Protein AF-A0A9P7C1N6-F1 (afdb_monomer_lite)

Foldseek 3Di:
DQDDPLQVVLLVCCPPPPCNLVSLVVLLQHPHCPPVLVSLVVVVVVPRPSSVSSVVSVVVVCNPVVDDDDDPDDDDDDPDFPDDDDVCLQQNPVCVVCVVVPVVRRVSRNCDDDPRGDGDD

InterPro domains:
  IPR015928 Aconitase/3-isopropylmalate dehydratase, swivel [G3DSA:3.20.19.10] (70-120)
  IPR015929 Aconitase B, swivel [PF06434] (76-116)
  IPR015933 Aconitase B, HEAT-like domain [PF11791] (1-64)
  IPR036288 Aconitase B, HEAT-like domain superfamily [G3DSA:1.25.40.310] (1-69)
  IPR036288 Aconitase B, HEAT-like domain superfamily [SSF74778] (1-68)

Structure (mmCIF, N/CA/C/O backbone):
data_AF-A0A9P7C1N6-F1
#
_entry.id   AF-A0A9P7C1N6-F1
#
loop_
_atom_site.group_PDB
_atom_site.id
_atom_site.type_symbol
_atom_site.label_atom_id
_atom_site.label_alt_id
_atom_site.label_comp_id
_atom_site.label_asym_id
_atom_site.label_entity_id
_atom_site.label_seq_id
_atom_site.pdbx_PDB_ins_code
_atom_site.Cartn_x
_atom_site.Cartn_y
_atom_site.Cartn_z
_atom_site.occupancy
_atom_site.B_iso_or_equiv
_atom_site.auth_seq_id
_atom_site.auth_comp_id
_atom_site.auth_asym_id
_atom_site.auth_atom_id
_atom_site.pdbx_PDB_model_num
ATOM 1 N N . MET A 1 1 ? -9.278 -3.013 -1.157 1.00 82.44 1 MET A N 1
ATOM 2 C CA . MET A 1 1 ? -9.150 -1.550 -1.360 1.00 82.44 1 MET A CA 1
ATOM 3 C C . MET A 1 1 ? -8.141 -1.033 -0.348 1.00 82.44 1 MET A C 1
ATOM 5 O O . MET A 1 1 ? -8.154 -1.534 0.767 1.00 82.44 1 MET A O 1
ATOM 9 N N . LEU A 1 2 ? -7.248 -0.119 -0.735 1.00 89.44 2 LEU A N 1
ATOM 10 C CA . LEU A 1 2 ? -6.113 0.310 0.104 1.00 89.44 2 LEU A CA 1
ATOM 11 C C . LEU A 1 2 ? -6.504 1.304 1.214 1.00 89.44 2 LEU A C 1
ATOM 13 O O . LEU A 1 2 ? -5.806 1.405 2.217 1.00 89.44 2 LEU A O 1
ATOM 17 N N . GLY A 1 3 ? -7.607 2.031 1.021 1.00 93.56 3 GLY A N 1
ATOM 18 C CA . GLY A 1 3 ? -8.094 3.103 1.887 1.00 93.56 3 GLY A CA 1
ATOM 19 C C . GLY A 1 3 ? -9.099 3.998 1.158 1.00 93.56 3 GLY A C 1
ATOM 20 O O . GLY A 1 3 ? -9.383 3.787 -0.025 1.00 93.56 3 GLY A O 1
ATOM 21 N N . GLY A 1 4 ? -9.621 5.009 1.857 1.00 95.19 4 GLY A N 1
ATOM 22 C CA . GLY A 1 4 ? -10.647 5.919 1.341 1.00 95.19 4 GLY A CA 1
ATOM 23 C C . GLY A 1 4 ? -12.062 5.416 1.633 1.00 95.19 4 GLY A C 1
ATOM 24 O O . GLY A 1 4 ? -12.394 5.125 2.780 1.00 95.19 4 GLY A O 1
ATOM 25 N N . TYR A 1 5 ? -12.908 5.295 0.604 1.00 96.00 5 TYR A N 1
ATOM 26 C CA . TYR A 1 5 ? -14.340 4.995 0.766 1.00 96.00 5 TYR A CA 1
ATOM 27 C C . TYR A 1 5 ? -14.656 3.653 1.442 1.00 96.00 5 TYR A C 1
ATOM 29 O O . TYR A 1 5 ? -15.775 3.462 1.907 1.00 96.00 5 TYR A O 1
ATOM 37 N N . ASN A 1 6 ? -13.700 2.723 1.520 1.00 96.06 6 ASN A N 1
ATOM 38 C CA . ASN A 1 6 ? -13.892 1.459 2.232 1.00 96.06 6 ASN A CA 1
ATOM 39 C C . ASN A 1 6 ? -13.706 1.570 3.750 1.00 96.06 6 ASN A C 1
ATOM 41 O O . ASN A 1 6 ? -14.155 0.675 4.457 1.00 96.06 6 ASN A O 1
ATOM 45 N N . VAL A 1 7 ? -13.056 2.619 4.262 1.00 97.44 7 VAL A N 1
ATOM 46 C CA . VAL A 1 7 ? -12.697 2.701 5.687 1.00 97.44 7 VAL A CA 1
ATOM 47 C C . VAL A 1 7 ? -13.939 2.891 6.555 1.00 97.44 7 VAL A C 1
ATOM 49 O O . VAL A 1 7 ? -14.183 2.078 7.441 1.00 97.44 7 VAL A O 1
ATOM 52 N N . ALA A 1 8 ? -14.773 3.894 6.265 1.00 96.81 8 ALA A N 1
ATOM 53 C CA . ALA A 1 8 ? -15.963 4.171 7.072 1.00 96.81 8 ALA A CA 1
ATOM 54 C C . ALA A 1 8 ? -16.950 2.980 7.143 1.00 96.81 8 ALA A C 1
ATOM 56 O O . ALA A 1 8 ? -17.354 2.630 8.253 1.00 96.81 8 ALA A O 1
ATOM 57 N N . PRO A 1 9 ? -17.285 2.281 6.034 1.00 97.38 9 PRO A N 1
ATOM 58 C CA . PRO A 1 9 ? -18.094 1.063 6.102 1.00 97.38 9 PRO A CA 1
ATOM 59 C C . PRO A 1 9 ? -17.465 -0.038 6.963 1.00 97.38 9 PRO A C 1
ATOM 61 O O . PRO A 1 9 ? -18.162 -0.670 7.751 1.00 97.38 9 PRO A O 1
ATOM 64 N N . LEU A 1 10 ? -16.149 -0.259 6.862 1.00 98.12 10 LEU A N 1
ATOM 65 C CA . LEU A 1 10 ? -15.470 -1.267 7.680 1.00 98.12 10 LEU A CA 1
ATOM 66 C C . LEU A 1 10 ? -15.534 -0.928 9.174 1.00 98.12 10 LEU A C 1
ATOM 68 O O . LEU A 1 10 ? -15.764 -1.819 9.986 1.00 98.12 10 LEU A O 1
ATOM 72 N N . VAL A 1 11 ? -15.377 0.346 9.542 1.00 98.00 11 VAL A N 1
ATOM 73 C CA . VAL A 1 11 ? -15.493 0.791 10.939 1.00 98.00 11 VAL A CA 1
ATOM 74 C C . VAL A 1 11 ? -16.923 0.621 11.457 1.00 98.00 11 VAL A C 1
ATOM 76 O O . VAL A 1 11 ? -17.115 0.130 12.568 1.00 98.00 11 VAL A O 1
ATOM 79 N N . GLN A 1 12 ? -17.935 0.975 10.659 1.00 97.50 12 GLN A N 1
ATOM 80 C CA . GLN A 1 12 ? -19.347 0.804 11.027 1.00 97.50 12 GLN A CA 1
ATOM 81 C C . GLN A 1 12 ? -19.710 -0.665 11.265 1.00 97.50 12 GLN A C 1
ATOM 83 O O . GLN A 1 12 ? -20.438 -0.974 12.204 1.00 97.50 12 GLN A O 1
ATOM 88 N N . LEU A 1 13 ? -19.163 -1.572 10.454 1.00 98.31 13 LEU A N 1
ATOM 89 C CA . LEU A 1 13 ? -19.441 -3.004 10.541 1.00 98.31 13 LEU A CA 1
ATOM 90 C C . LEU A 1 13 ? -18.743 -3.705 11.714 1.00 98.31 13 LEU A C 1
ATOM 92 O O . LEU A 1 13 ? -19.027 -4.874 11.946 1.00 98.31 13 LEU A O 1
ATOM 96 N N . LEU A 1 14 ? -17.873 -3.039 12.484 1.00 98.25 14 LEU A N 1
ATOM 97 C CA . LEU A 1 14 ? -17.190 -3.663 13.628 1.00 98.25 14 LEU A CA 1
ATOM 98 C C . LEU A 1 14 ? -18.151 -4.218 14.693 1.00 98.25 14 LEU A C 1
ATOM 100 O O . LEU A 1 14 ? -17.780 -5.153 15.407 1.00 98.25 14 LEU A O 1
ATOM 104 N N . ASP A 1 15 ? -19.356 -3.658 14.814 1.00 96.19 15 ASP A N 1
ATOM 105 C CA . ASP A 1 15 ? -20.389 -4.117 15.757 1.00 96.19 15 ASP A CA 1
ATOM 106 C C . ASP A 1 15 ? -21.302 -5.210 15.166 1.00 96.19 15 ASP A C 1
ATOM 108 O O . ASP A 1 15 ? -22.145 -5.757 15.875 1.00 96.19 15 ASP A O 1
ATOM 112 N N . ASP A 1 16 ? -21.166 -5.531 13.876 1.00 98.12 16 ASP A N 1
ATOM 113 C CA . ASP A 1 16 ? -22.036 -6.495 13.206 1.00 98.12 16 ASP A CA 1
ATOM 114 C C . ASP A 1 16 ? -21.699 -7.936 13.619 1.00 98.12 16 ASP A C 1
ATOM 116 O O . ASP A 1 16 ? -20.553 -8.384 13.525 1.00 98.12 16 ASP A O 1
ATOM 120 N N . ALA A 1 17 ? -22.713 -8.692 14.043 1.00 96.50 17 ALA A N 1
ATOM 121 C CA . ALA A 1 17 ? -22.540 -10.058 14.537 1.00 96.50 17 ALA A CA 1
ATOM 122 C C . ALA A 1 17 ? -22.115 -11.061 13.449 1.00 96.50 17 ALA A C 1
ATOM 124 O O . ALA A 1 17 ? -21.509 -12.084 13.761 1.00 96.50 17 ALA A O 1
ATOM 125 N N . SER A 1 18 ? -22.440 -10.791 12.184 1.00 97.56 18 SER A N 1
ATOM 126 C CA . SER A 1 18 ? -22.167 -11.687 11.059 1.00 97.56 18 SER A CA 1
ATOM 127 C C . SER A 1 18 ? -20.845 -11.370 10.361 1.00 97.56 18 SER A C 1
ATOM 129 O O . SER A 1 18 ? -20.115 -12.286 9.980 1.00 97.56 18 SER A O 1
ATOM 131 N N . VAL A 1 19 ? -20.512 -10.083 10.216 1.00 98.06 19 VAL A N 1
ATOM 132 C CA . VAL A 1 19 ? -19.356 -9.633 9.424 1.00 98.06 19 VAL A CA 1
ATOM 133 C C . VAL A 1 19 ? -18.341 -8.798 10.204 1.00 98.06 19 VAL A C 1
ATOM 135 O O . VAL A 1 19 ? -17.304 -8.450 9.641 1.00 98.06 19 VAL A O 1
ATOM 138 N N . GLY A 1 20 ? -18.549 -8.523 11.494 1.00 98.19 20 GLY A N 1
ATOM 139 C CA . GLY A 1 20 ? -17.650 -7.672 12.281 1.00 98.19 20 GLY A CA 1
ATOM 140 C C . GLY A 1 20 ? -16.222 -8.199 12.386 1.00 98.19 20 GLY A C 1
ATOM 141 O O . GLY A 1 20 ? -15.268 -7.432 12.256 1.00 98.19 20 GLY A O 1
ATOM 142 N N . THR A 1 21 ? -16.039 -9.517 12.494 1.00 98.25 21 THR A N 1
ATOM 143 C CA . THR A 1 21 ? -14.700 -10.132 12.455 1.00 98.25 21 THR A CA 1
ATOM 144 C C . THR A 1 21 ? -14.043 -9.994 11.078 1.00 98.25 21 THR A C 1
ATOM 146 O O . THR A 1 21 ? -12.834 -9.783 10.983 1.00 98.25 21 THR A O 1
ATOM 149 N N . ILE A 1 22 ? -14.823 -10.067 9.995 1.00 98.25 22 ILE A N 1
ATOM 150 C CA . ILE A 1 22 ? -14.318 -9.864 8.630 1.00 98.25 22 ILE A CA 1
ATOM 151 C C . ILE A 1 22 ? -13.887 -8.402 8.455 1.00 98.25 22 ILE A C 1
ATOM 153 O O . ILE A 1 22 ? -12.796 -8.139 7.947 1.00 98.25 22 ILE A O 1
ATOM 157 N N . ALA A 1 23 ? -14.704 -7.460 8.934 1.00 98.25 23 ALA A N 1
ATOM 158 C CA . ALA A 1 23 ? -14.400 -6.036 8.900 1.00 98.25 23 ALA A CA 1
ATOM 159 C C . ALA A 1 23 ? -13.128 -5.709 9.700 1.00 98.25 23 ALA A C 1
ATOM 161 O O . ALA A 1 23 ? -12.234 -5.031 9.190 1.00 98.25 23 ALA A O 1
ATOM 162 N N . ALA A 1 24 ? -12.996 -6.279 10.903 1.00 98.31 24 ALA A N 1
ATOM 163 C CA . ALA A 1 24 ? -11.797 -6.169 11.727 1.00 98.31 24 ALA A CA 1
ATOM 164 C C . ALA A 1 24 ? -10.553 -6.679 10.994 1.00 98.31 24 ALA A C 1
ATOM 166 O O . ALA A 1 24 ? -9.559 -5.967 10.906 1.00 98.31 24 ALA A O 1
ATOM 167 N N . ASN A 1 25 ? -10.613 -7.873 10.397 1.00 97.62 25 ASN A N 1
ATOM 168 C CA . ASN A 1 25 ? -9.494 -8.435 9.635 1.00 97.62 25 ASN A CA 1
ATOM 169 C C . ASN A 1 25 ? -9.088 -7.560 8.438 1.00 97.62 25 ASN A C 1
ATOM 171 O O . ASN A 1 25 ? -7.904 -7.489 8.105 1.00 97.62 25 ASN A O 1
ATOM 175 N N . GLY A 1 26 ? -10.047 -6.872 7.810 1.00 97.12 26 GLY A N 1
ATOM 176 C CA . GLY A 1 26 ? -9.768 -5.856 6.796 1.00 97.12 26 GLY A CA 1
ATOM 177 C C . GLY A 1 26 ? -9.033 -4.640 7.370 1.00 97.12 26 GLY A C 1
ATOM 178 O O . GLY A 1 26 ? -8.003 -4.229 6.833 1.00 97.12 26 GLY A O 1
ATOM 179 N N . LEU A 1 27 ? -9.523 -4.087 8.484 1.00 98.00 27 LEU A N 1
ATOM 180 C CA . LEU A 1 27 ? -8.932 -2.912 9.138 1.00 98.00 27 LEU A CA 1
ATOM 181 C C . LEU A 1 27 ? -7.525 -3.174 9.685 1.00 98.00 27 LEU A C 1
ATOM 183 O O . LEU A 1 27 ? -6.651 -2.331 9.509 1.00 98.00 27 LEU A O 1
ATOM 187 N N . LYS A 1 28 ? -7.262 -4.360 10.247 1.00 97.81 28 LYS A N 1
ATOM 188 C CA . LYS A 1 28 ? -5.925 -4.774 10.717 1.00 97.81 28 LYS A CA 1
ATOM 189 C C . LYS A 1 28 ? -4.832 -4.615 9.654 1.00 97.81 28 LYS A C 1
ATOM 191 O O . LYS A 1 28 ? -3.692 -4.309 9.978 1.00 97.81 28 LYS A O 1
ATOM 196 N N . LYS A 1 29 ? -5.192 -4.787 8.377 1.00 95.75 29 LYS A N 1
ATOM 197 C CA . LYS A 1 29 ? -4.283 -4.689 7.221 1.00 95.75 29 LYS A CA 1
ATOM 198 C C . LYS A 1 29 ? -4.384 -3.360 6.463 1.00 95.75 29 LYS A C 1
ATOM 200 O O . LYS A 1 29 ? -3.719 -3.188 5.445 1.00 95.75 29 LYS A O 1
ATOM 205 N N . THR A 1 30 ? -5.236 -2.437 6.906 1.00 96.69 30 THR A N 1
ATOM 206 C CA . THR A 1 30 ? -5.453 -1.148 6.238 1.00 96.69 30 THR A CA 1
ATOM 207 C C . THR A 1 30 ? -4.570 -0.081 6.876 1.00 96.69 30 THR A C 1
ATOM 209 O O . THR A 1 30 ? -4.735 0.233 8.048 1.00 96.69 30 THR A O 1
ATOM 212 N N . LEU A 1 31 ? -3.650 0.498 6.100 1.00 95.56 31 LEU A N 1
ATOM 213 C CA . LEU A 1 31 ? -2.729 1.539 6.583 1.00 95.56 31 LEU A CA 1
ATOM 214 C C . LEU A 1 31 ? -3.322 2.947 6.478 1.00 95.56 31 LEU A C 1
ATOM 216 O O . LEU A 1 31 ? -3.076 3.810 7.314 1.00 95.56 31 LEU A O 1
ATOM 220 N N . LEU A 1 32 ? -4.120 3.185 5.437 1.00 96.75 32 LEU A N 1
ATOM 221 C CA . LEU A 1 32 ? -4.670 4.497 5.100 1.00 96.75 32 LEU A CA 1
ATOM 222 C C . LEU A 1 32 ? -5.957 4.784 5.893 1.00 96.75 32 LEU A C 1
ATOM 224 O O . LEU A 1 32 ? -7.004 5.065 5.308 1.00 96.75 32 LEU A O 1
ATOM 228 N N . VAL A 1 33 ? -5.886 4.647 7.222 1.00 95.06 33 VAL A N 1
ATOM 229 C CA . VAL A 1 33 ? -7.016 4.866 8.145 1.00 95.06 33 VAL A CA 1
ATOM 230 C C . VAL A 1 33 ? -7.123 6.308 8.641 1.00 95.06 33 VAL A C 1
ATOM 232 O O . VAL A 1 33 ? -8.232 6.752 8.913 1.00 95.06 33 VAL A O 1
ATOM 235 N N . PHE A 1 34 ? -6.012 7.054 8.688 1.00 94.38 34 PHE A N 1
ATOM 236 C CA . PHE A 1 34 ? -5.967 8.470 9.091 1.00 94.38 34 PHE A CA 1
ATOM 237 C C . PHE A 1 34 ? -6.835 8.752 10.336 1.00 94.38 34 PHE A C 1
ATOM 239 O O . PHE A 1 34 ? -6.733 8.026 11.324 1.00 94.38 34 PHE A O 1
ATOM 246 N N . ASP A 1 35 ? -7.708 9.759 10.284 1.00 95.88 35 ASP A N 1
ATOM 247 C CA . ASP A 1 35 ? -8.544 10.178 11.415 1.00 95.88 35 ASP A CA 1
ATOM 248 C C . ASP A 1 35 ? -9.575 9.122 11.844 1.00 95.88 35 ASP A C 1
ATOM 250 O O . ASP A 1 35 ? -9.969 9.098 13.009 1.00 95.88 35 ASP A O 1
ATOM 254 N N . ALA A 1 36 ? -9.947 8.179 10.964 1.00 96.12 36 ALA A N 1
ATOM 255 C CA . ALA A 1 36 ? -10.850 7.075 11.313 1.00 96.12 36 ALA A CA 1
ATOM 256 C C . ALA A 1 36 ? -10.236 6.109 12.346 1.00 96.12 36 ALA A C 1
ATOM 258 O O . ALA A 1 36 ? -10.931 5.259 12.906 1.00 96.12 36 ALA A O 1
ATOM 259 N N . PHE A 1 37 ? -8.939 6.250 12.645 1.00 97.81 37 PHE A N 1
ATOM 260 C CA . PHE A 1 37 ? -8.326 5.656 13.830 1.00 97.81 37 PHE A CA 1
ATOM 261 C C . PHE A 1 37 ? -9.108 5.996 15.108 1.00 97.81 37 PHE A C 1
ATOM 263 O O . PHE A 1 37 ? -9.320 5.118 15.947 1.00 97.81 37 PHE A O 1
ATOM 270 N N . HIS A 1 38 ? -9.559 7.246 15.258 1.00 98.00 38 HIS A N 1
ATOM 271 C CA . HIS A 1 38 ? -10.292 7.682 16.445 1.00 98.00 38 HIS A CA 1
ATOM 272 C C . HIS A 1 38 ? -11.649 6.988 16.564 1.00 98.00 38 HIS A C 1
ATOM 274 O O . HIS A 1 38 ? -11.995 6.545 17.655 1.00 98.00 38 HIS A O 1
ATOM 280 N N . ASP A 1 39 ? -12.350 6.761 15.455 1.00 97.88 39 ASP A N 1
ATOM 281 C CA . ASP A 1 39 ? -13.623 6.032 15.452 1.00 97.88 39 ASP A CA 1
ATOM 282 C C . ASP A 1 39 ? -13.449 4.580 15.938 1.00 97.88 39 ASP A C 1
ATOM 284 O O . ASP A 1 39 ? -14.242 4.062 16.731 1.00 97.88 39 ASP A O 1
ATOM 288 N N . VAL A 1 40 ? -12.371 3.913 15.504 1.00 98.12 40 VAL A N 1
ATOM 289 C CA . VAL A 1 40 ? -12.009 2.573 15.998 1.00 98.12 40 VAL A CA 1
ATOM 290 C C . VAL A 1 40 ? -11.641 2.631 17.481 1.00 98.12 40 VAL A C 1
ATOM 292 O O . VAL A 1 40 ? -12.059 1.772 18.261 1.00 98.12 40 VAL A O 1
ATOM 295 N N . GLN A 1 41 ? -10.900 3.661 17.898 1.00 98.38 41 GLN A N 1
ATOM 296 C CA . GLN A 1 41 ? -10.518 3.864 19.291 1.00 98.38 41 GLN A CA 1
ATOM 297 C C . GLN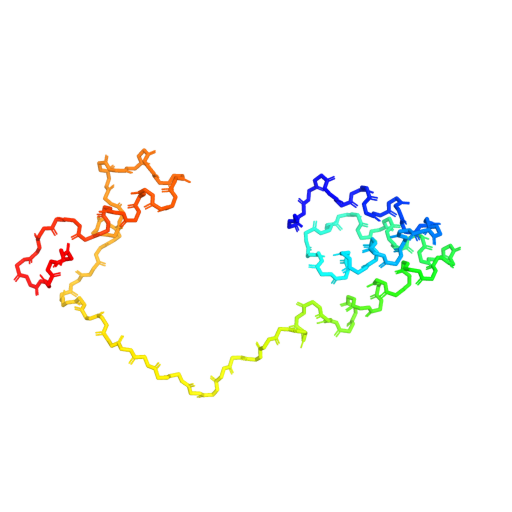 A 1 41 ? -11.727 4.064 20.211 1.00 98.38 41 GLN A C 1
ATOM 299 O O . GLN A 1 41 ? -11.776 3.486 21.298 1.00 98.38 41 GLN A O 1
ATOM 304 N N . GLU A 1 42 ? -12.702 4.864 19.795 1.00 98.38 42 GLU A N 1
ATOM 305 C CA . GLU A 1 42 ? -13.928 5.112 20.549 1.00 98.38 42 GLU A CA 1
ATOM 306 C C . GLU A 1 42 ? -14.760 3.839 20.698 1.00 98.38 42 GLU A C 1
ATOM 308 O O . GLU A 1 42 ? -15.160 3.500 21.814 1.00 98.38 42 GLU A O 1
ATOM 313 N N . LYS A 1 43 ? -14.928 3.060 19.622 1.00 98.25 43 LYS A N 1
ATOM 314 C CA . LYS A 1 43 ? -15.598 1.749 19.686 1.00 98.25 43 LYS A CA 1
ATOM 315 C C . LYS A 1 43 ? -14.882 0.774 20.619 1.00 98.25 43 LYS A C 1
ATOM 317 O O . LYS A 1 43 ? -15.530 0.071 21.394 1.00 98.25 43 LYS A O 1
ATOM 322 N N . ALA A 1 44 ? -13.551 0.746 20.592 1.00 98.38 44 ALA A N 1
ATOM 323 C CA . ALA A 1 44 ? -12.769 -0.097 21.492 1.00 98.38 44 ALA A CA 1
ATOM 324 C C . ALA A 1 44 ? -12.953 0.305 22.967 1.00 98.38 44 ALA A C 1
ATOM 326 O O . ALA A 1 44 ? -13.123 -0.565 23.825 1.00 98.38 44 ALA A O 1
ATOM 327 N N . LYS A 1 45 ? -12.976 1.616 23.261 1.00 98.25 45 LYS A N 1
ATOM 328 C CA . LYS A 1 45 ? -13.274 2.162 24.599 1.00 98.25 45 LYS A CA 1
ATOM 329 C C . LYS A 1 45 ? -14.706 1.859 25.047 1.00 98.25 45 LYS A C 1
ATOM 331 O O . LYS A 1 45 ? -14.927 1.642 26.233 1.00 98.25 45 LYS A O 1
ATOM 336 N N . ALA A 1 46 ? -15.651 1.793 24.111 1.00 98.12 46 ALA A N 1
ATOM 337 C CA . ALA A 1 46 ? -17.034 1.386 24.359 1.00 98.12 46 ALA A CA 1
ATOM 338 C C . ALA A 1 46 ? -17.211 -0.137 24.548 1.00 98.12 46 ALA A C 1
ATOM 340 O O . ALA A 1 46 ? -18.328 -0.595 24.776 1.00 98.12 46 ALA A O 1
ATOM 341 N N . GLY A 1 47 ? -16.131 -0.927 24.478 1.00 97.94 47 GLY A N 1
ATOM 342 C CA . GLY A 1 47 ? -16.154 -2.367 24.747 1.00 97.94 47 GLY A CA 1
ATOM 343 C C . GLY A 1 47 ? -16.332 -3.261 23.518 1.00 97.94 47 GLY A C 1
ATOM 344 O O . GLY A 1 47 ? -16.541 -4.463 23.678 1.00 97.94 47 GLY A O 1
ATOM 345 N N . ASN A 1 48 ? -16.236 -2.726 22.295 1.00 98.31 48 ASN A N 1
ATOM 346 C CA . ASN A 1 48 ? -16.273 -3.561 21.098 1.00 98.31 48 ASN A CA 1
ATOM 347 C C . ASN A 1 48 ? -14.990 -4.415 20.993 1.00 98.31 48 ASN A C 1
ATOM 349 O O . ASN A 1 48 ? -13.894 -3.894 20.766 1.00 98.31 48 ASN A O 1
ATOM 353 N N . ALA A 1 49 ? -15.142 -5.738 21.100 1.00 98.31 49 ALA A N 1
ATOM 354 C CA . ALA A 1 49 ? -14.035 -6.694 21.048 1.00 98.31 49 ALA A CA 1
ATOM 355 C C . ALA A 1 49 ? -13.293 -6.707 19.695 1.00 98.31 49 ALA A C 1
ATOM 357 O O . ALA A 1 49 ? -12.070 -6.839 19.660 1.00 98.31 49 ALA A O 1
ATOM 358 N N . ASN A 1 50 ? -14.005 -6.524 18.579 1.00 98.56 50 ASN A N 1
ATOM 359 C CA . ASN A 1 50 ? -13.398 -6.430 17.250 1.00 98.56 50 ASN A CA 1
ATOM 360 C C . ASN A 1 50 ? -12.506 -5.182 17.136 1.00 98.56 50 ASN A C 1
ATOM 362 O O . ASN A 1 50 ? -11.379 -5.275 16.658 1.00 98.56 50 ASN A O 1
ATOM 366 N N . ALA A 1 51 ? -12.972 -4.028 17.616 1.00 98.56 51 ALA A N 1
ATOM 367 C CA . ALA A 1 51 ? -12.226 -2.774 17.616 1.00 98.56 51 ALA A CA 1
ATOM 368 C C . ALA A 1 51 ? -10.979 -2.853 18.512 1.00 98.56 51 ALA A C 1
ATOM 370 O O . ALA A 1 51 ? -9.899 -2.429 18.105 1.00 98.56 51 ALA A O 1
ATOM 371 N N . GLN A 1 52 ? -11.094 -3.463 19.696 1.00 98.69 52 GLN A N 1
ATOM 372 C CA . GLN A 1 52 ? -9.945 -3.736 20.568 1.00 98.69 52 GLN A CA 1
ATOM 373 C C . GLN A 1 52 ? -8.910 -4.628 19.872 1.00 98.69 52 GLN A C 1
ATOM 375 O O . GLN A 1 52 ? -7.719 -4.322 19.895 1.00 98.69 52 GLN A O 1
ATOM 380 N N . ALA A 1 53 ? -9.359 -5.684 19.188 1.00 98.50 53 ALA A N 1
ATOM 381 C CA . ALA A 1 53 ? -8.477 -6.560 18.425 1.00 98.50 53 ALA A CA 1
ATOM 382 C C . ALA A 1 53 ? -7.797 -5.843 17.244 1.00 98.50 53 ALA A C 1
ATOM 384 O O . ALA A 1 53 ? -6.660 -6.173 16.911 1.00 98.50 53 ALA A O 1
ATOM 385 N N . VAL A 1 54 ? -8.467 -4.877 16.604 1.00 98.56 54 VAL A N 1
ATOM 386 C CA . VAL A 1 54 ? -7.861 -4.029 15.563 1.00 98.56 54 VAL A CA 1
ATOM 387 C C . VAL A 1 54 ? -6.755 -3.157 16.156 1.00 98.56 54 VAL A C 1
ATOM 389 O O . VAL A 1 54 ? -5.644 -3.170 15.635 1.00 98.56 54 VAL A O 1
ATOM 392 N N . LEU A 1 55 ? -7.019 -2.457 17.265 1.00 98.56 55 LEU A N 1
ATOM 393 C CA . LEU A 1 55 ? -6.004 -1.622 17.916 1.00 98.56 55 LEU A CA 1
ATOM 394 C C . LEU A 1 55 ? 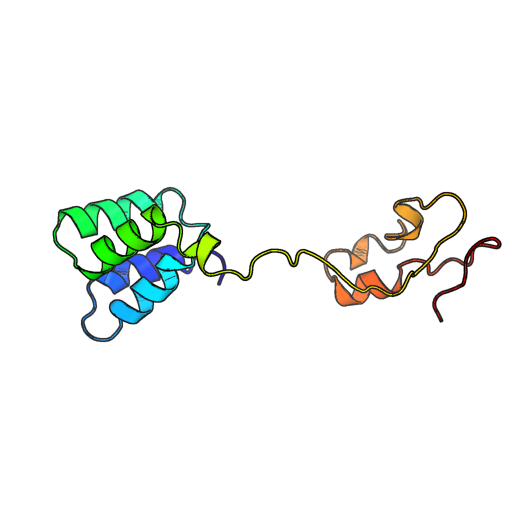-4.791 -2.433 18.374 1.00 98.56 55 LEU A C 1
ATOM 396 O O . LEU A 1 55 ? -3.663 -1.983 18.188 1.00 98.56 55 LEU A O 1
ATOM 400 N N . GLN A 1 56 ? -5.016 -3.620 18.944 1.00 98.62 56 GLN A N 1
ATOM 401 C CA . GLN A 1 56 ? -3.934 -4.498 19.384 1.00 98.62 56 GLN A CA 1
ATOM 402 C C . GLN A 1 56 ? -3.073 -4.951 18.199 1.00 98.62 56 GLN A C 1
ATOM 404 O O . GLN A 1 56 ? -1.860 -4.817 18.238 1.00 98.62 56 GLN A O 1
ATOM 409 N N . SER A 1 57 ? -3.700 -5.376 17.100 1.00 98.56 57 SER A N 1
ATOM 410 C CA . SER A 1 57 ? -3.004 -5.760 15.864 1.00 98.56 57 SER A CA 1
ATOM 411 C C . SER A 1 57 ? -2.164 -4.620 15.270 1.00 98.56 57 SER A C 1
ATOM 413 O O . SER A 1 57 ? -1.038 -4.836 14.819 1.00 98.56 57 SER A O 1
ATOM 415 N N . TRP A 1 58 ? -2.677 -3.384 15.298 1.00 98.25 58 TRP A N 1
ATOM 416 C CA . TRP A 1 58 ? -1.908 -2.210 14.881 1.00 98.25 58 TRP A CA 1
ATOM 417 C C . TRP A 1 58 ? -0.734 -1.915 15.820 1.00 98.25 58 TRP A C 1
ATOM 419 O O . TRP A 1 58 ? 0.347 -1.587 15.333 1.00 98.25 58 TRP A O 1
ATOM 429 N N . ALA A 1 59 ? -0.930 -2.052 17.136 1.00 98.25 59 ALA A N 1
ATOM 430 C CA . ALA A 1 59 ? 0.114 -1.859 18.143 1.00 98.25 59 ALA A CA 1
ATOM 431 C C . ALA A 1 59 ? 1.227 -2.917 18.043 1.00 98.25 59 ALA A C 1
ATOM 433 O O . ALA A 1 59 ? 2.403 -2.573 18.126 1.00 98.25 59 ALA A O 1
ATOM 434 N N . ASP A 1 60 ? 0.860 -4.170 17.771 1.00 98.44 60 ASP A N 1
ATOM 435 C CA . ASP A 1 60 ? 1.780 -5.292 17.531 1.00 98.44 60 ASP A CA 1
ATOM 436 C C . ASP A 1 60 ? 2.425 -5.240 16.133 1.00 98.44 60 ASP A C 1
ATOM 438 O O . ASP A 1 60 ? 3.226 -6.102 15.764 1.00 98.44 60 ASP A O 1
ATOM 442 N N . ALA A 1 61 ? 2.082 -4.214 15.347 1.00 97.94 61 ALA A N 1
ATOM 443 C CA . ALA A 1 61 ? 2.561 -3.985 13.995 1.00 97.94 61 ALA A CA 1
ATOM 444 C C . ALA A 1 61 ? 2.357 -5.194 13.064 1.00 97.94 61 ALA A C 1
ATOM 446 O O . ALA A 1 61 ? 3.174 -5.429 12.176 1.00 97.94 61 ALA A O 1
ATOM 447 N N . GLU A 1 62 ? 1.253 -5.938 13.210 1.00 97.69 62 GLU A N 1
ATOM 448 C CA . GLU A 1 62 ? 0.952 -7.113 12.369 1.00 97.69 62 GLU A CA 1
ATOM 449 C C . GLU A 1 62 ? 0.870 -6.760 10.873 1.00 97.69 62 GLU A C 1
ATOM 451 O O . GLU A 1 62 ? 1.165 -7.586 10.008 1.00 97.69 62 GLU A O 1
ATOM 456 N N . TRP A 1 63 ? 0.519 -5.510 10.549 1.00 95.69 63 TRP A N 1
ATOM 457 C CA . TRP A 1 63 ? 0.542 -4.977 9.184 1.00 95.69 63 TRP A CA 1
ATOM 458 C C . TRP A 1 63 ? 1.950 -4.949 8.566 1.00 95.69 63 TRP A C 1
ATOM 460 O O . TRP A 1 63 ? 2.079 -4.960 7.341 1.00 95.69 63 TRP A O 1
ATOM 470 N N . PHE A 1 64 ? 2.991 -4.912 9.402 1.00 96.56 64 PHE A N 1
ATOM 471 C CA . PHE A 1 64 ? 4.399 -4.935 9.022 1.00 96.56 64 PHE A CA 1
ATOM 472 C C . PHE A 1 64 ? 4.987 -6.339 9.189 1.00 96.56 64 PHE A C 1
ATOM 474 O O . PHE A 1 64 ? 5.470 -6.909 8.213 1.00 96.56 64 PHE A O 1
ATOM 481 N N . THR A 1 65 ? 4.887 -6.913 10.393 1.00 96.69 65 THR A N 1
ATOM 482 C CA . THR A 1 65 ? 5.495 -8.202 10.771 1.00 96.69 65 THR A CA 1
ATOM 483 C C . THR A 1 65 ? 4.849 -9.404 10.085 1.00 96.69 65 THR A C 1
ATOM 485 O O . THR A 1 65 ? 5.466 -10.460 9.987 1.00 96.69 65 THR A O 1
ATOM 488 N N . GLY A 1 66 ? 3.629 -9.252 9.562 1.00 94.44 66 GLY A N 1
ATOM 489 C CA . GLY A 1 66 ? 2.978 -10.269 8.740 1.00 94.44 66 GLY A CA 1
ATOM 490 C C . GLY A 1 66 ? 3.535 -10.384 7.317 1.00 94.44 66 GLY A C 1
ATOM 491 O O . GLY A 1 66 ? 3.186 -11.334 6.615 1.00 94.44 66 GLY A O 1
ATOM 492 N N . ASN A 1 67 ? 4.369 -9.440 6.864 1.00 94.69 67 ASN A N 1
ATOM 493 C CA . ASN A 1 67 ? 5.013 -9.530 5.555 1.00 94.69 67 ASN A CA 1
ATOM 494 C C . ASN A 1 67 ? 6.295 -10.373 5.635 1.00 94.69 67 ASN A C 1
ATOM 496 O O . ASN A 1 67 ? 6.971 -10.363 6.663 1.00 94.69 67 ASN A O 1
ATOM 500 N N . PRO A 1 68 ? 6.676 -11.064 4.547 1.00 95.94 68 PRO A N 1
ATOM 501 C CA . PRO A 1 68 ? 7.966 -11.735 4.476 1.00 95.94 68 PRO A CA 1
ATOM 502 C C . PRO A 1 68 ? 9.121 -10.755 4.704 1.00 95.94 68 PRO A C 1
ATOM 504 O O . PRO A 1 68 ? 9.126 -9.652 4.151 1.00 95.94 68 PRO A O 1
ATOM 507 N N . GLU A 1 69 ? 10.123 -11.177 5.473 1.00 96.25 69 GLU A N 1
ATOM 508 C CA . GLU A 1 69 ? 11.368 -10.423 5.607 1.00 96.25 69 GLU A CA 1
ATOM 509 C C . GLU A 1 69 ? 12.113 -10.343 4.268 1.00 96.25 69 GLU A C 1
ATOM 511 O O . GLU A 1 69 ? 12.004 -11.222 3.405 1.00 96.25 69 GLU A O 1
ATOM 516 N N . VAL A 1 70 ? 12.917 -9.289 4.103 1.00 95.81 70 VAL A N 1
ATOM 517 C CA . VAL A 1 70 ? 13.831 -9.189 2.962 1.00 95.81 70 VAL A CA 1
ATOM 518 C C . VAL A 1 70 ? 14.849 -10.332 3.065 1.00 95.81 70 VAL A C 1
ATOM 520 O O . VAL A 1 70 ? 15.524 -10.450 4.090 1.00 95.81 70 VAL A O 1
ATOM 523 N N . PRO A 1 71 ? 14.998 -11.179 2.032 1.00 96.69 71 PRO A N 1
ATOM 524 C CA . PRO A 1 71 ? 15.925 -12.300 2.092 1.00 96.69 71 PRO A CA 1
ATOM 525 C C . PRO A 1 71 ? 17.373 -11.810 2.197 1.00 96.69 71 PRO A C 1
ATOM 527 O O . PRO A 1 71 ? 17.765 -10.829 1.566 1.00 96.69 71 PRO A O 1
ATOM 530 N N . GLN A 1 72 ? 18.199 -12.543 2.948 1.00 97.62 72 GLN A N 1
ATOM 531 C CA . GLN A 1 72 ? 19.620 -12.213 3.142 1.00 97.62 72 GLN A CA 1
ATOM 532 C C . GLN A 1 72 ? 20.451 -12.305 1.851 1.00 97.62 72 GLN A C 1
ATOM 534 O O . GLN 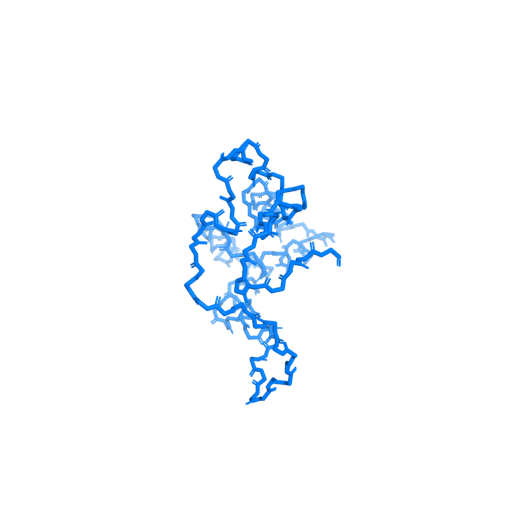A 1 72 ? 21.540 -11.741 1.769 1.00 97.62 72 GLN A O 1
ATOM 539 N N . SER A 1 73 ? 19.956 -13.027 0.843 1.00 97.06 73 SER A N 1
ATOM 540 C CA . SER A 1 73 ? 20.582 -13.152 -0.469 1.00 97.06 73 SER A CA 1
ATOM 541 C C . SER A 1 73 ? 19.518 -13.191 -1.562 1.00 97.06 73 SER A C 1
ATOM 543 O O . SER A 1 73 ? 18.490 -13.854 -1.419 1.00 97.06 73 SER A O 1
ATOM 545 N N . LEU A 1 74 ? 19.782 -12.489 -2.664 1.00 97.12 74 LEU A N 1
ATOM 546 C CA . LEU A 1 74 ? 18.940 -12.441 -3.855 1.00 97.12 74 LEU A CA 1
ATOM 547 C C . LEU A 1 74 ? 19.783 -12.847 -5.062 1.00 97.12 74 LEU A C 1
ATOM 549 O O . LEU A 1 74 ? 20.737 -12.161 -5.424 1.00 97.12 74 LEU A O 1
ATOM 553 N N . THR A 1 75 ? 19.429 -13.961 -5.702 1.00 97.38 75 THR A N 1
ATOM 554 C CA . THR A 1 75 ? 19.989 -14.316 -7.012 1.00 97.38 75 THR A CA 1
ATOM 555 C C . THR A 1 75 ? 19.192 -13.600 -8.093 1.00 97.38 75 THR A C 1
ATOM 557 O O . THR A 1 75 ? 17.980 -13.778 -8.188 1.00 97.38 75 THR A O 1
ATOM 560 N N . VAL A 1 76 ? 19.870 -12.787 -8.901 1.00 97.31 76 VAL A N 1
ATOM 561 C CA . VAL A 1 76 ? 19.258 -11.973 -9.959 1.00 97.31 76 VAL A CA 1
ATOM 562 C C . VAL A 1 76 ? 20.016 -12.143 -11.273 1.00 97.31 76 VAL A C 1
ATOM 564 O O . VAL A 1 76 ? 21.210 -12.441 -11.279 1.00 97.31 76 VAL A O 1
ATOM 567 N N . THR A 1 77 ? 19.338 -11.921 -12.397 1.00 97.38 77 THR A N 1
ATOM 568 C CA . THR A 1 77 ? 19.977 -11.819 -13.715 1.00 97.38 77 THR A CA 1
ATOM 569 C C . THR A 1 77 ? 20.224 -10.353 -14.041 1.00 97.38 77 THR A C 1
ATOM 571 O O . THR A 1 77 ? 19.329 -9.520 -13.916 1.00 97.38 77 THR A O 1
ATOM 574 N N . VAL A 1 78 ? 21.444 -10.023 -14.461 1.00 96.12 78 VAL A N 1
ATOM 575 C CA . VAL A 1 78 ? 21.816 -8.642 -14.778 1.00 96.12 78 VAL A CA 1
ATOM 576 C C . VAL A 1 78 ? 21.231 -8.233 -16.132 1.00 96.12 78 VAL A C 1
ATOM 578 O O . VAL A 1 78 ? 21.641 -8.752 -17.167 1.00 96.12 78 VAL A O 1
ATOM 581 N N . PHE A 1 79 ? 20.332 -7.247 -16.128 1.00 92.25 79 PHE A N 1
ATOM 582 C CA . PHE A 1 79 ? 19.947 -6.485 -17.318 1.00 92.25 79 PHE A CA 1
ATOM 583 C C . PHE A 1 79 ? 20.805 -5.213 -17.386 1.00 92.25 79 PHE A C 1
ATOM 585 O O . PHE A 1 79 ? 20.523 -4.214 -16.724 1.00 92.25 79 PHE A O 1
ATOM 592 N N . LYS A 1 80 ? 21.925 -5.274 -18.114 1.00 90.62 80 LYS A N 1
ATOM 593 C CA . LYS A 1 80 ? 22.888 -4.168 -18.191 1.00 90.62 80 LYS A CA 1
ATOM 594 C C . LYS A 1 80 ? 22.522 -3.204 -19.319 1.00 90.62 80 LYS A C 1
ATOM 596 O O . LYS A 1 80 ? 22.564 -3.583 -20.484 1.00 90.62 80 LYS A O 1
ATOM 601 N N . VAL A 1 81 ? 22.308 -1.938 -18.966 1.00 89.75 81 VAL A N 1
ATOM 602 C CA . VAL A 1 81 ? 22.334 -0.804 -19.902 1.00 89.75 81 VAL A CA 1
ATOM 603 C C . VAL A 1 81 ? 23.691 -0.102 -19.740 1.00 89.75 81 VAL A C 1
ATOM 605 O O . VAL A 1 81 ? 24.017 0.341 -18.633 1.00 89.75 81 VAL A O 1
ATOM 608 N N . PRO A 1 82 ? 24.566 -0.108 -20.757 1.00 88.62 82 PRO A N 1
ATOM 609 C CA . PRO A 1 82 ? 25.832 0.621 -20.719 1.00 88.62 82 PRO A CA 1
ATOM 610 C C . PRO A 1 82 ? 25.616 2.128 -20.929 1.00 88.62 82 PRO A C 1
ATOM 612 O O . PRO A 1 82 ? 24.548 2.561 -21.352 1.00 88.62 82 PRO A O 1
ATOM 615 N N . GLY A 1 83 ? 26.638 2.921 -20.601 1.00 88.81 83 GLY A N 1
ATOM 616 C CA . GLY A 1 83 ? 26.557 4.382 -20.653 1.00 88.81 83 GLY A CA 1
ATOM 617 C C . GLY A 1 83 ? 25.692 4.986 -19.540 1.00 88.81 83 GLY A C 1
ATOM 618 O O . GLY A 1 83 ? 25.454 4.367 -18.501 1.00 88.81 83 GLY A O 1
ATOM 619 N N . GLU A 1 84 ? 25.254 6.225 -19.749 1.00 90.31 84 GLU A N 1
ATOM 620 C CA . GLU A 1 84 ? 24.296 6.923 -18.881 1.00 90.31 84 GLU A CA 1
ATOM 621 C C . GLU A 1 84 ? 22.874 6.473 -19.214 1.00 90.31 84 GLU A C 1
ATOM 623 O O . GLU A 1 84 ? 22.573 6.304 -20.383 1.00 90.31 84 GLU A O 1
ATOM 628 N N . THR A 1 85 ? 21.982 6.297 -18.240 1.00 91.62 85 THR A N 1
ATOM 629 C CA . THR A 1 85 ? 20.540 6.118 -18.497 1.00 91.62 85 THR A CA 1
ATOM 630 C C . THR A 1 85 ? 19.799 7.359 -18.014 1.00 91.62 85 THR A C 1
ATOM 632 O O . THR A 1 85 ? 19.769 7.617 -16.811 1.00 91.62 85 THR A O 1
ATOM 635 N N . ASN A 1 86 ? 19.210 8.122 -18.935 1.00 93.06 86 ASN A N 1
ATOM 636 C CA . ASN A 1 86 ? 18.361 9.265 -18.612 1.00 93.06 86 ASN A CA 1
ATOM 637 C C . ASN A 1 86 ? 16.928 8.785 -18.314 1.00 93.06 86 ASN A C 1
ATOM 639 O O . ASN A 1 86 ? 16.493 7.740 -18.797 1.00 93.06 86 ASN A O 1
ATOM 643 N N . THR A 1 87 ? 16.152 9.545 -17.542 1.00 94.38 87 THR A N 1
ATOM 644 C CA . THR A 1 87 ? 14.731 9.240 -17.331 1.00 94.38 87 THR A CA 1
ATOM 645 C C . THR A 1 87 ? 13.918 9.316 -18.623 1.00 94.38 87 THR A C 1
ATOM 647 O O . THR A 1 87 ? 12.952 8.569 -18.743 1.00 94.38 87 THR A O 1
ATOM 650 N N . ASP A 1 88 ? 14.319 10.131 -19.605 1.00 94.12 88 ASP A N 1
ATOM 651 C CA . ASP A 1 88 ? 13.679 10.165 -20.931 1.00 94.12 88 ASP A CA 1
ATOM 652 C C . ASP A 1 88 ? 13.917 8.869 -21.732 1.00 94.12 88 ASP A C 1
ATOM 654 O O . ASP A 1 88 ? 13.059 8.473 -22.514 1.00 94.12 88 ASP A O 1
ATOM 658 N N . ASP A 1 89 ? 15.006 8.130 -21.468 1.00 92.44 89 ASP A N 1
ATOM 659 C CA . ASP A 1 89 ? 15.213 6.795 -22.055 1.00 92.44 89 ASP A CA 1
ATOM 660 C C . ASP A 1 89 ? 14.192 5.774 -21.517 1.00 92.44 89 ASP A C 1
ATOM 662 O O . ASP A 1 89 ? 13.836 4.813 -22.200 1.00 92.44 89 ASP A O 1
ATOM 666 N N . LEU A 1 90 ? 13.725 5.967 -20.279 1.00 95.06 90 LEU A N 1
ATOM 667 C CA . LEU A 1 90 ? 12.811 5.058 -19.580 1.00 95.06 90 LEU A CA 1
ATOM 668 C C . LEU A 1 90 ? 11.339 5.480 -19.697 1.00 95.06 90 LEU A C 1
ATOM 670 O O . LEU A 1 90 ? 10.455 4.629 -19.668 1.00 95.06 90 LEU A O 1
ATOM 674 N N . SER A 1 91 ? 11.080 6.784 -19.815 1.00 96.56 91 SER A N 1
ATOM 675 C CA . SER A 1 91 ? 9.753 7.401 -19.919 1.00 96.56 91 SER A CA 1
ATOM 676 C C . SER A 1 91 ? 9.798 8.583 -20.899 1.00 96.56 91 SER A C 1
ATOM 678 O O . SER A 1 91 ? 9.800 9.746 -20.469 1.00 96.56 91 SER A O 1
ATOM 680 N N . PRO A 1 92 ? 9.831 8.304 -22.216 1.00 95.88 92 PRO A N 1
ATOM 681 C CA . PRO A 1 92 ? 10.062 9.336 -23.218 1.00 95.88 92 PRO A CA 1
ATOM 682 C C . PRO A 1 92 ? 8.975 10.414 -23.221 1.00 95.88 92 PRO A C 1
ATOM 684 O O . PRO A 1 92 ? 7.780 10.125 -23.101 1.00 95.88 92 PRO A O 1
ATOM 687 N N . ALA A 1 93 ? 9.377 11.671 -23.415 1.00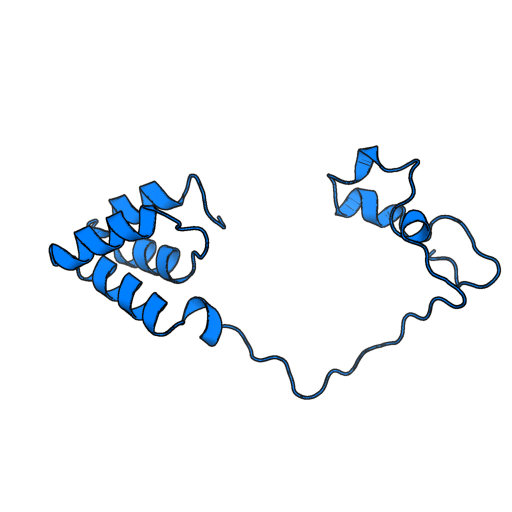 97.12 93 ALA A N 1
ATOM 688 C CA . ALA A 1 93 ? 8.463 12.811 -23.474 1.00 97.12 93 ALA A CA 1
ATOM 689 C C . ALA A 1 93 ? 7.315 12.672 -24.505 1.00 97.12 93 ALA A C 1
ATOM 691 O O . ALA A 1 93 ? 6.187 13.035 -24.155 1.00 97.12 93 ALA A O 1
ATOM 692 N N . PRO A 1 94 ? 7.517 12.126 -25.729 1.00 96.69 94 PRO A N 1
ATOM 693 C CA . PRO A 1 94 ? 6.427 11.928 -26.693 1.00 96.69 94 PRO A CA 1
ATOM 694 C C . PRO A 1 94 ? 5.315 10.983 -26.210 1.00 96.69 94 PRO A C 1
ATOM 696 O O . PRO A 1 94 ? 4.198 11.053 -26.715 1.00 96.69 94 PRO A O 1
ATOM 699 N N . ASP A 1 95 ? 5.599 10.125 -25.226 1.00 97.00 95 ASP A N 1
ATOM 700 C CA . ASP A 1 95 ? 4.674 9.131 -24.670 1.00 97.00 95 ASP A CA 1
ATOM 701 C C . ASP A 1 95 ? 4.122 9.574 -23.306 1.00 97.00 95 ASP A C 1
ATOM 703 O O . ASP A 1 95 ? 3.507 8.791 -22.584 1.00 97.00 95 ASP A O 1
ATOM 707 N N . ALA A 1 96 ? 4.306 10.845 -22.926 1.00 97.44 96 ALA A N 1
ATOM 708 C CA . ALA A 1 96 ? 3.843 11.364 -21.640 1.00 97.44 96 ALA A CA 1
ATOM 709 C C . ALA A 1 96 ? 2.325 11.201 -21.430 1.00 97.44 96 ALA A C 1
ATOM 711 O O . ALA A 1 96 ? 1.873 11.077 -20.292 1.00 97.44 96 ALA A O 1
ATOM 712 N N . THR A 1 97 ? 1.542 11.164 -22.513 1.00 97.62 97 THR A N 1
ATOM 713 C CA . THR A 1 97 ? 0.086 10.962 -22.479 1.00 97.62 97 THR A CA 1
ATOM 714 C C . THR A 1 97 ? -0.316 9.559 -22.032 1.00 97.62 97 THR A C 1
ATOM 716 O O . THR A 1 97 ? -1.416 9.396 -21.509 1.00 97.62 97 THR A O 1
ATOM 719 N N . THR A 1 98 ? 0.558 8.558 -22.188 1.00 97.62 98 THR A N 1
ATOM 720 C CA . THR A 1 98 ? 0.278 7.173 -21.782 1.00 97.62 98 THR A CA 1
ATOM 721 C C . THR A 1 98 ? 0.730 6.870 -20.357 1.00 97.62 98 THR A C 1
ATOM 723 O O . THR A 1 98 ? 0.331 5.846 -19.825 1.00 97.62 98 THR A O 1
ATOM 726 N N . ARG A 1 99 ? 1.474 7.768 -19.689 1.00 98.06 99 ARG A N 1
ATOM 727 C CA . ARG A 1 99 ? 1.986 7.581 -18.311 1.00 98.06 99 ARG A CA 1
ATOM 728 C C . ARG A 1 99 ? 0.960 7.072 -17.283 1.00 98.06 99 ARG A C 1
ATOM 730 O O . ARG A 1 99 ? 1.359 6.273 -16.439 1.00 98.06 99 ARG A O 1
ATOM 737 N N . PRO A 1 100 ? -0.319 7.505 -17.295 1.00 98.12 100 PRO A N 1
ATOM 738 C CA . PRO A 1 100 ? -1.315 6.984 -16.355 1.00 98.12 100 PRO A CA 1
ATOM 739 C C . PRO A 1 100 ? -1.647 5.496 -16.564 1.00 98.12 100 PRO A C 1
ATOM 741 O O . PRO A 1 100 ? -2.071 4.831 -15.622 1.00 98.12 100 PRO A O 1
ATOM 744 N N . ASP A 1 101 ? -1.455 4.977 -17.779 1.00 97.81 101 ASP A N 1
ATOM 745 C CA . ASP A 1 101 ? -1.608 3.565 -18.129 1.00 97.81 101 ASP A CA 1
ATOM 746 C C . ASP A 1 101 ? -0.237 2.874 -18.065 1.00 97.81 101 ASP A C 1
ATOM 748 O O . ASP A 1 101 ? 0.543 2.881 -19.019 1.00 97.81 101 ASP A O 1
ATOM 752 N N . ILE A 1 102 ? 0.076 2.299 -16.898 1.00 97.56 102 ILE A N 1
ATOM 753 C CA . ILE A 1 102 ? 1.392 1.707 -16.612 1.00 97.56 102 ILE A CA 1
ATOM 754 C C . ILE A 1 102 ? 1.770 0.613 -17.635 1.00 97.56 102 ILE A C 1
ATOM 756 O O . ILE A 1 102 ? 2.866 0.709 -18.194 1.00 97.56 102 ILE A O 1
ATOM 760 N N . PRO A 1 103 ? 0.920 -0.401 -17.926 1.00 97.62 103 PRO A N 1
ATOM 761 C CA . PRO A 1 103 ? 1.240 -1.406 -18.940 1.00 97.62 103 PRO A CA 1
ATOM 762 C C . PRO A 1 103 ? 1.477 -0.825 -20.337 1.00 97.62 103 PRO A C 1
ATOM 764 O O . PRO A 1 103 ? 2.410 -1.254 -21.013 1.00 97.62 103 PRO A O 1
ATOM 767 N N . MET A 1 104 ? 0.668 0.149 -20.774 1.00 97.19 104 MET A N 1
ATOM 768 C CA . MET A 1 104 ? 0.831 0.762 -22.094 1.00 97.19 104 MET A CA 1
ATOM 769 C C . MET A 1 104 ? 2.114 1.596 -22.175 1.00 97.19 104 MET A C 1
ATOM 771 O O . MET A 1 104 ? 2.858 1.490 -23.150 1.00 97.19 104 MET A O 1
ATOM 775 N N . HIS A 1 105 ? 2.396 2.410 -21.155 1.00 97.88 105 HIS A N 1
ATOM 776 C CA . HIS A 1 105 ? 3.572 3.278 -21.132 1.00 97.88 105 HIS A CA 1
ATOM 777 C C . HIS A 1 105 ? 4.882 2.489 -21.075 1.00 97.88 105 HIS A C 1
ATOM 779 O O . HIS A 1 105 ? 5.867 2.886 -21.694 1.00 97.88 105 HIS A O 1
ATOM 785 N N . ALA A 1 106 ? 4.892 1.339 -20.394 1.00 97.19 106 ALA A N 1
ATOM 786 C CA . ALA A 1 106 ? 6.071 0.480 -20.298 1.00 97.19 106 ALA A CA 1
ATOM 787 C C . ALA A 1 106 ? 6.582 -0.009 -21.669 1.00 97.19 106 ALA A C 1
ATOM 789 O O . ALA A 1 106 ? 7.774 -0.267 -21.811 1.00 97.19 106 ALA A O 1
ATOM 790 N N . LEU A 1 107 ? 5.724 -0.065 -22.699 1.00 95.69 107 LEU A N 1
ATOM 791 C CA . LEU A 1 107 ? 6.123 -0.409 -24.072 1.00 95.69 107 LEU A CA 1
ATOM 792 C C . LEU A 1 107 ? 7.051 0.637 -24.715 1.00 95.69 107 LEU A C 1
ATOM 794 O O . LEU A 1 107 ? 7.693 0.350 -25.724 1.00 95.69 107 LEU A O 1
ATOM 798 N N . ALA A 1 108 ? 7.113 1.850 -24.155 1.00 95.62 108 ALA A N 1
ATOM 799 C CA . ALA A 1 108 ? 7.977 2.926 -24.629 1.00 95.62 108 ALA A CA 1
ATOM 800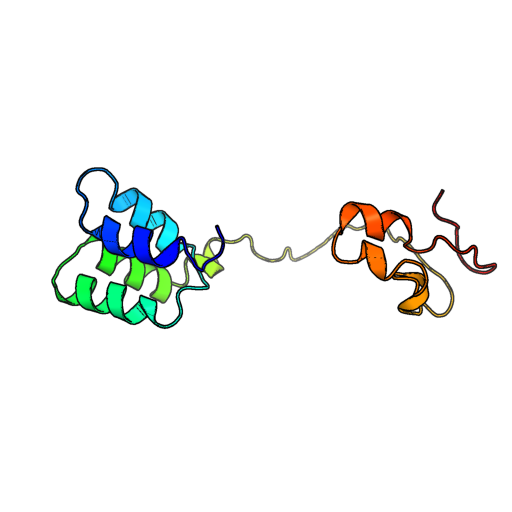 C C . ALA A 1 108 ? 9.362 2.946 -23.953 1.00 95.62 108 ALA A C 1
ATOM 802 O O . ALA A 1 108 ? 10.247 3.665 -24.423 1.00 95.62 108 ALA A O 1
ATOM 803 N N . MET A 1 109 ? 9.572 2.164 -22.887 1.00 95.62 109 MET A N 1
ATOM 804 C CA . MET A 1 109 ? 10.852 2.082 -22.177 1.00 95.62 109 MET A CA 1
ATOM 805 C C . MET A 1 109 ? 11.949 1.563 -23.118 1.00 95.62 109 MET A C 1
ATOM 807 O O . MET A 1 109 ? 11.817 0.489 -23.701 1.00 95.62 109 MET A O 1
ATOM 811 N N . LEU A 1 110 ? 13.044 2.317 -23.261 1.00 93.00 110 LEU A N 1
ATOM 812 C CA . LEU A 1 110 ? 14.178 2.003 -24.143 1.00 93.00 110 LEU A CA 1
ATOM 813 C C . LEU A 1 110 ? 13.784 1.778 -25.621 1.00 93.00 110 LEU A C 1
ATOM 815 O O . LEU A 1 110 ? 14.479 1.066 -26.349 1.00 93.00 110 LEU A O 1
ATOM 819 N N 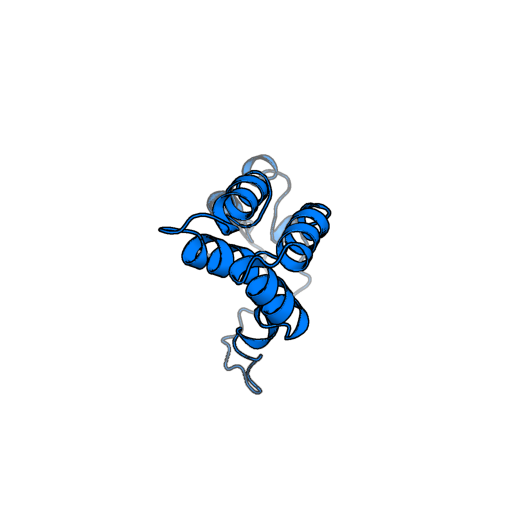. LYS A 1 111 ? 12.683 2.389 -26.096 1.00 90.38 111 LYS A N 1
ATOM 820 C CA . LYS A 1 111 ? 12.208 2.214 -27.485 1.00 90.38 111 LYS A CA 1
ATOM 821 C C . LYS A 1 111 ? 13.145 2.813 -28.537 1.00 90.38 111 LYS A C 1
ATOM 823 O O . LYS A 1 111 ? 13.176 2.357 -29.682 1.00 90.38 111 LYS A O 1
ATOM 828 N N . ASN A 1 112 ? 13.882 3.858 -28.162 1.00 87.50 112 ASN A N 1
ATOM 829 C CA . ASN A 1 112 ? 14.842 4.516 -29.035 1.00 87.50 112 ASN A CA 1
ATOM 830 C C . ASN A 1 112 ? 16.148 3.729 -28.984 1.00 87.50 112 ASN A C 1
ATOM 832 O O . ASN A 1 112 ? 16.734 3.550 -27.917 1.00 87.50 112 ASN A O 1
ATOM 836 N N . LYS A 1 113 ? 16.602 3.247 -30.143 1.00 80.69 113 LYS A N 1
ATOM 837 C CA . LYS A 1 113 ? 17.868 2.524 -30.231 1.00 80.69 113 LYS A CA 1
ATOM 838 C C . LYS A 1 113 ? 19.000 3.441 -29.774 1.00 80.69 113 LYS A C 1
ATOM 840 O O . LYS A 1 113 ? 19.125 4.559 -30.269 1.00 80.69 113 LYS A O 1
ATOM 845 N N . ARG A 1 114 ? 19.849 2.923 -28.895 1.00 77.44 114 ARG A N 1
ATOM 846 C CA . ARG A 1 114 ? 21.128 3.534 -28.556 1.00 77.44 114 ARG A CA 1
ATOM 847 C C . ARG A 1 114 ? 22.250 2.651 -29.072 1.00 77.44 114 ARG A C 1
ATOM 849 O O . ARG A 1 114 ? 22.132 1.429 -29.039 1.00 77.44 114 ARG A O 1
ATOM 856 N N . ASP A 1 115 ? 23.311 3.264 -29.577 1.00 72.12 115 ASP A N 1
ATOM 857 C CA . ASP A 1 115 ? 24.422 2.526 -30.187 1.00 72.12 115 ASP A CA 1
ATOM 858 C C . ASP A 1 115 ? 25.258 1.762 -29.156 1.00 72.12 115 ASP A C 1
ATOM 860 O O . ASP A 1 115 ? 25.912 0.777 -29.492 1.00 72.12 115 ASP A O 1
ATOM 864 N N . ASP A 1 116 ? 25.207 2.194 -27.896 1.00 71.56 116 ASP A N 1
ATOM 865 C CA . ASP A 1 116 ? 25.868 1.538 -26.780 1.00 71.56 116 ASP A CA 1
ATOM 866 C C . ASP A 1 116 ? 25.012 0.433 -26.148 1.00 71.56 116 ASP A C 1
ATOM 868 O O . ASP A 1 116 ? 25.584 -0.524 -25.637 1.00 71.56 116 ASP A O 1
ATOM 872 N N . ALA A 1 117 ? 23.676 0.502 -26.200 1.00 64.75 117 ALA A N 1
ATOM 873 C CA . ALA A 1 117 ? 22.789 -0.381 -25.438 1.00 64.75 117 ALA A CA 1
ATOM 874 C C . ALA A 1 117 ? 22.067 -1.455 -26.282 1.00 64.75 117 ALA A C 1
ATOM 876 O O . ALA A 1 117 ? 21.676 -1.207 -27.425 1.00 64.75 117 ALA A O 1
ATOM 877 N N . PRO A 1 118 ? 21.814 -2.654 -25.717 1.00 61.41 118 PRO A N 1
ATOM 878 C CA . PRO A 1 118 ? 20.959 -3.644 -26.363 1.00 61.41 118 PRO A CA 1
ATOM 879 C C . PRO A 1 118 ? 19.535 -3.088 -26.525 1.00 61.41 118 PRO A C 1
ATOM 881 O O . PRO A 1 118 ? 18.937 -2.604 -25.567 1.00 61.41 118 PRO A O 1
ATOM 884 N N . SER A 1 119 ? 18.983 -3.149 -27.740 1.00 56.75 119 SER A N 1
ATOM 885 C CA . SER A 1 119 ? 17.595 -2.748 -27.990 1.00 56.75 119 SER A CA 1
ATOM 886 C C . SER A 1 119 ? 16.636 -3.802 -27.440 1.00 56.75 119 SER A C 1
ATOM 888 O O . SER A 1 119 ? 16.755 -4.967 -27.820 1.00 56.75 119 SER A O 1
ATOM 890 N N . CYS A 1 120 ? 15.657 -3.404 -26.626 1.00 53.34 120 CYS A N 1
ATOM 891 C CA . CYS A 1 120 ? 14.536 -4.272 -26.268 1.00 53.34 120 CYS A CA 1
ATOM 892 C C . CYS A 1 120 ? 13.668 -4.525 -27.515 1.00 53.34 120 CYS A C 1
ATOM 894 O O . CYS A 1 120 ? 12.853 -3.685 -27.895 1.00 53.34 120 CYS A O 1
ATOM 896 N N . ARG A 1 121 ? 13.871 -5.664 -28.178 1.00 46.34 121 ARG A N 1
ATOM 897 C CA . ARG A 1 121 ? 12.902 -6.295 -29.081 1.00 46.34 121 ARG A CA 1
ATOM 898 C C . ARG A 1 121 ? 12.805 -7.769 -28.742 1.00 46.34 121 ARG A C 1
ATOM 900 O O . ARG A 1 121 ? 13.877 -8.367 -28.508 1.00 46.34 121 ARG A O 1
#

pLDDT: mean 93.95, std 9.14, range [46.34, 98.69]

Secondary structure (DSSP, 8-state):
--BSTTHHHHHHGGG-TTTHHHHHHHHHT--BTTTHHHHHHHHHHTT-HHHHHHHHHHHTTHHHHTSPPPPS----------S---HHHHS-GGGGGGTTSHHHHHTTTT-S--SSS----

Sequence (121 aa):
MLGGYNVAPLVQLLDDASVGTIAANGLKKTLLVFDAFHDVQEKAKAGNANAQAVLQSWADAEWFTGNPEVPQSLTVTVFKVPGETNTDDLSPAPDATTRPDIPMHALAMLKNKRDDAPSCR

Organism: NCBI:txid936053

Radius of gyration: 23.0 Å; chains: 1; bounding box: 49×27×55 Å